Protein AF-A0A3P7G5P0-F1 (afdb_monomer_lite)

Sequence (129 aa):
MFVMRFWFIALMIIDNICVNCMEQKEKKKSDLEKLYDQWEENDDDELEEDELPPYKRKIQQPNLDKIMKQAETPEELMMLSKKGQSVMMFVGIGDVNGKRAEKFYTERWIGVWQNSLFNNHIDVQVISY

InterPro domains:
  IPR019330 LRP chaperone MESD [PF10185] (28-125)
  IPR019330 LRP chaperone MESD [PTHR17600] (28-126)

Secondary structure (DSSP, 8-state):
-HHHHHHHHHHHHHHHHHHHHHHHHHHHHHHHHHHHHHHHHHHTT---TTTS-TTTS------HHHHHHH-SSHHHHHHHSPTTPPPP---PPPPBTTBPPPHHHHHHHHHHHHHHHHHTT--------

Radius of gyration: 31.49 Å; chains: 1; bounding box: 98×37×47 Å

Foldseek 3Di:
DVVVVVVVVVVVVVVVVVVVVVVVVVVVVVVVVVVVVVVVVVVPDPDDLVPDDPVPNDPPDPPVVVLVVVDPDVVSSVVPDDVPDDDDDDDQDDDDPPDRDDPVNVVVVVVVVCVVCVVVVHHDDDDDD

pLDDT: mean 76.9, std 12.26, range [52.06, 95.5]

Structure (mmCIF, N/CA/C/O backbone):
data_AF-A0A3P7G5P0-F1
#
_entry.id   AF-A0A3P7G5P0-F1
#
loop_
_atom_site.group_PDB
_atom_site.id
_atom_site.type_symbol
_atom_site.label_atom_id
_atom_site.label_alt_id
_atom_site.label_comp_id
_atom_site.label_asym_id
_atom_site.label_entity_id
_atom_site.label_seq_id
_atom_site.pdbx_PDB_ins_code
_atom_site.Cartn_x
_atom_site.Cartn_y
_atom_site.Cartn_z
_atom_site.occupancy
_atom_site.B_iso_or_equiv
_atom_site.auth_seq_id
_atom_site.auth_comp_id
_atom_site.auth_asym_id
_atom_site.auth_atom_id
_atom_site.pdbx_PDB_model_num
ATOM 1 N N . MET A 1 1 ? -81.231 21.548 -6.869 1.00 62.44 1 MET A N 1
ATOM 2 C CA . MET A 1 1 ? -80.335 20.494 -7.408 1.00 62.44 1 MET A CA 1
ATOM 3 C C . MET A 1 1 ? -78.849 20.757 -7.128 1.00 62.44 1 MET A C 1
ATOM 5 O O . MET A 1 1 ? -78.158 19.814 -6.767 1.00 62.44 1 MET A O 1
ATOM 9 N N . PHE A 1 2 ? -78.350 21.999 -7.237 1.00 73.62 2 PHE A N 1
ATOM 10 C CA . PHE A 1 2 ? -76.926 22.323 -7.021 1.00 73.62 2 PHE A CA 1
ATOM 11 C C . PHE A 1 2 ? -76.378 21.982 -5.623 1.00 73.62 2 PHE A C 1
ATOM 13 O O . PHE A 1 2 ? -75.303 21.402 -5.541 1.00 73.62 2 PHE A O 1
ATOM 20 N N . VAL A 1 3 ? -77.120 22.257 -4.543 1.00 79.75 3 VAL A N 1
ATOM 21 C CA . VAL A 1 3 ? -76.647 22.004 -3.163 1.00 79.75 3 VAL A CA 1
ATOM 22 C C . VAL A 1 3 ? -76.394 20.515 -2.897 1.00 79.75 3 VAL A C 1
ATOM 24 O O . VAL A 1 3 ? -75.360 20.164 -2.341 1.00 79.75 3 VAL A O 1
ATOM 27 N N . MET A 1 4 ? -77.287 19.633 -3.365 1.00 79.50 4 MET A N 1
ATOM 28 C CA . MET A 1 4 ? -77.111 18.181 -3.215 1.00 79.50 4 MET A CA 1
ATOM 29 C C . MET A 1 4 ? -75.904 17.679 -4.013 1.00 79.50 4 MET A C 1
ATOM 31 O O . MET A 1 4 ? -75.112 16.906 -3.489 1.00 79.50 4 MET A O 1
ATOM 35 N N . ARG A 1 5 ? -75.708 18.156 -5.254 1.00 84.88 5 ARG A N 1
ATOM 36 C CA . ARG A 1 5 ? -74.517 17.799 -6.048 1.00 84.88 5 ARG A CA 1
ATOM 37 C C . ARG A 1 5 ? -73.231 18.293 -5.389 1.00 84.88 5 ARG A C 1
ATOM 39 O O . ARG A 1 5 ? -72.259 17.553 -5.374 1.00 84.88 5 ARG A O 1
ATOM 46 N N . PHE A 1 6 ? -73.233 19.498 -4.819 1.00 85.12 6 PHE A N 1
ATOM 47 C CA . PHE A 1 6 ? -72.078 20.035 -4.099 1.00 85.12 6 PHE A CA 1
ATOM 48 C C . PHE A 1 6 ? -71.739 19.196 -2.863 1.00 85.12 6 PHE A C 1
ATOM 50 O O . PHE A 1 6 ? -70.580 18.852 -2.672 1.00 85.12 6 PHE A O 1
ATOM 57 N N . TRP A 1 7 ? -72.743 18.795 -2.077 1.00 86.94 7 TRP A N 1
ATOM 58 C CA . TRP A 1 7 ? -72.547 17.903 -0.931 1.00 86.94 7 TRP A CA 1
ATOM 59 C C . TRP A 1 7 ? -72.033 16.520 -1.338 1.00 86.94 7 TRP A C 1
ATOM 61 O O . TRP A 1 7 ? -71.111 16.015 -0.711 1.00 86.94 7 TRP A O 1
ATOM 71 N N . PHE A 1 8 ? -72.560 15.933 -2.416 1.00 88.31 8 PHE A N 1
ATOM 72 C CA . PHE A 1 8 ? -72.050 14.663 -2.944 1.00 88.31 8 PHE A CA 1
ATOM 73 C C . PHE A 1 8 ? -70.596 14.766 -3.416 1.00 88.31 8 PHE A C 1
ATOM 75 O O . PHE A 1 8 ? -69.796 13.885 -3.120 1.00 88.31 8 PHE A O 1
ATOM 82 N N . ILE A 1 9 ? -70.240 15.845 -4.118 1.00 89.12 9 ILE A N 1
ATOM 83 C CA . ILE A 1 9 ? -68.859 16.081 -4.558 1.00 89.12 9 ILE A CA 1
ATOM 84 C C . ILE A 1 9 ? -67.949 16.309 -3.344 1.00 89.12 9 ILE A C 1
ATOM 86 O O . ILE A 1 9 ? -66.861 15.747 -3.293 1.00 89.12 9 ILE A O 1
ATOM 90 N N . ALA A 1 10 ? -68.395 17.075 -2.345 1.00 88.38 10 ALA A N 1
ATOM 91 C CA . ALA A 1 10 ? -67.638 17.306 -1.119 1.00 88.38 10 ALA A CA 1
ATOM 92 C C . ALA A 1 10 ? -67.398 16.005 -0.337 1.00 88.38 10 ALA A C 1
ATOM 94 O O . ALA A 1 10 ? -66.266 15.757 0.068 1.00 88.38 10 ALA A O 1
ATOM 95 N N . LEU A 1 11 ? -68.417 15.149 -0.189 1.00 87.50 11 LEU A N 1
ATOM 96 C CA . LEU A 1 11 ? -68.276 13.830 0.436 1.00 87.50 11 LEU A CA 1
ATOM 97 C C . LEU A 1 11 ? -67.284 12.952 -0.335 1.00 87.50 11 LEU A C 1
ATOM 99 O O . LEU A 1 11 ? -66.354 12.436 0.270 1.00 87.50 11 LEU A O 1
ATOM 103 N N . MET A 1 12 ? -67.388 12.881 -1.667 1.00 87.81 12 MET A N 1
ATOM 104 C CA . MET A 1 12 ? -66.439 12.100 -2.471 1.00 87.81 12 MET A CA 1
ATOM 105 C C . MET A 1 12 ? -64.998 12.615 -2.387 1.00 87.81 12 MET A C 1
ATOM 107 O O . MET A 1 12 ? -64.066 11.814 -2.411 1.00 87.81 12 MET A O 1
ATOM 111 N N . ILE A 1 13 ? -64.788 13.932 -2.280 1.00 89.00 13 ILE A N 1
ATOM 112 C CA . ILE A 1 13 ? -63.448 14.505 -2.087 1.00 89.00 13 ILE A CA 1
ATOM 113 C C . ILE A 1 13 ? -62.908 14.141 -0.700 1.00 89.00 13 ILE A C 1
ATOM 115 O O . ILE A 1 13 ? -61.751 13.740 -0.594 1.00 89.00 13 ILE A O 1
ATOM 119 N N . ILE A 1 14 ? -63.730 14.244 0.349 1.00 88.75 14 ILE A N 1
ATOM 120 C CA . ILE A 1 14 ? -63.344 13.867 1.716 1.00 88.75 14 ILE A CA 1
ATOM 121 C C . ILE A 1 14 ? -62.986 12.378 1.774 1.00 88.75 14 ILE A C 1
ATOM 123 O O . ILE A 1 14 ? -61.920 12.039 2.285 1.00 88.75 14 ILE A O 1
ATOM 127 N N . ASP A 1 15 ? -63.809 11.509 1.184 1.00 86.88 15 ASP A N 1
ATOM 128 C CA . ASP A 1 15 ? -63.560 10.066 1.133 1.00 86.88 15 ASP A CA 1
ATOM 129 C C . ASP A 1 15 ? -62.241 9.753 0.410 1.00 86.88 15 ASP A C 1
ATOM 131 O O . ASP A 1 15 ? -61.426 8.974 0.905 1.00 86.88 15 ASP A O 1
ATOM 135 N N . ASN A 1 16 ? -61.971 10.411 -0.724 1.00 87.56 16 ASN A N 1
ATOM 136 C CA . ASN A 1 16 ? -60.735 10.211 -1.484 1.00 87.56 16 ASN A CA 1
ATOM 137 C C . ASN A 1 16 ? -59.488 10.682 -0.704 1.00 87.56 16 ASN A C 1
ATOM 139 O O . ASN A 1 16 ? -58.472 9.985 -0.668 1.00 87.56 16 ASN A O 1
ATOM 143 N N . ILE A 1 17 ? -59.578 11.823 -0.008 1.00 88.06 17 ILE A N 1
ATOM 144 C CA . ILE A 1 17 ? -58.506 12.323 0.870 1.00 88.06 17 ILE A CA 1
ATOM 145 C C . ILE A 1 17 ? -58.262 11.356 2.038 1.00 88.06 17 ILE A C 1
ATOM 147 O O . ILE A 1 17 ? -57.106 11.082 2.370 1.00 88.06 17 ILE A O 1
ATOM 151 N N . CYS A 1 18 ? -59.321 10.811 2.645 1.00 82.12 18 CYS A N 1
ATOM 152 C CA . CYS A 1 18 ? -59.215 9.822 3.716 1.00 82.12 18 CYS A CA 1
ATOM 153 C C . CYS A 1 18 ? -58.517 8.539 3.245 1.00 82.12 18 CYS A C 1
ATOM 155 O O . CYS A 1 18 ? -57.604 8.077 3.928 1.00 82.12 18 CYS A O 1
ATOM 157 N N . VAL A 1 19 ? -58.877 8.003 2.073 1.00 83.75 19 VAL A N 1
ATOM 158 C CA . VAL A 1 19 ? -58.243 6.798 1.507 1.00 83.75 19 VAL A CA 1
ATOM 159 C C . VAL A 1 19 ? -56.759 7.032 1.220 1.00 83.75 19 VAL A C 1
ATOM 161 O O . VAL A 1 19 ? -55.923 6.251 1.668 1.00 83.75 19 VAL A O 1
ATOM 164 N N . ASN A 1 20 ? -56.402 8.140 0.562 1.00 83.06 20 ASN A N 1
ATOM 165 C CA . ASN A 1 20 ? -55.004 8.433 0.236 1.00 83.06 20 ASN A CA 1
ATOM 166 C C . ASN A 1 20 ? -54.155 8.654 1.506 1.00 83.06 20 ASN A C 1
ATOM 168 O O . ASN A 1 20 ? -53.036 8.158 1.613 1.00 83.06 20 ASN A O 1
ATOM 172 N N . CYS A 1 21 ? -54.697 9.329 2.528 1.00 79.06 21 CYS A N 1
ATOM 173 C CA . CYS A 1 21 ? -54.002 9.500 3.809 1.00 79.06 21 CYS A CA 1
ATOM 174 C C . CYS A 1 21 ? -53.753 8.161 4.530 1.00 79.06 21 CYS A C 1
ATOM 176 O O . CYS A 1 21 ? -52.700 7.989 5.149 1.00 79.06 21 CYS A O 1
ATOM 178 N N . MET A 1 22 ? -54.692 7.213 4.448 1.00 77.81 22 MET A N 1
ATOM 179 C CA . MET A 1 22 ? -54.528 5.871 5.016 1.00 77.81 22 MET A CA 1
ATOM 180 C C . MET A 1 22 ? -53.458 5.067 4.264 1.00 77.81 22 MET A C 1
ATOM 182 O O . MET A 1 22 ? -52.559 4.531 4.908 1.00 77.81 22 MET A O 1
ATOM 186 N N . GLU A 1 23 ? -53.462 5.087 2.928 1.00 77.81 23 GLU A N 1
ATOM 187 C CA . GLU A 1 23 ? -52.459 4.392 2.105 1.00 77.81 23 GLU A CA 1
ATOM 188 C C . GLU A 1 23 ? -51.033 4.926 2.351 1.00 77.81 23 GLU A C 1
ATOM 190 O O . GLU A 1 23 ? -50.076 4.160 2.464 1.00 77.81 23 GLU A O 1
ATOM 195 N N . GLN A 1 24 ? -50.875 6.246 2.515 1.00 74.62 24 GLN A N 1
ATOM 196 C CA . GLN A 1 24 ? -49.586 6.857 2.869 1.00 74.62 24 GLN A CA 1
ATOM 197 C C . GLN A 1 24 ? -49.093 6.426 4.261 1.00 74.62 24 GLN A C 1
ATOM 199 O O . GLN A 1 24 ? -47.893 6.231 4.461 1.00 74.62 24 GLN A O 1
ATOM 204 N N . LYS A 1 25 ? -49.999 6.253 5.236 1.00 79.38 25 LYS A N 1
ATOM 205 C CA . LYS A 1 25 ? -49.642 5.752 6.575 1.00 79.38 25 LYS A CA 1
ATOM 206 C C . LYS A 1 25 ? -49.222 4.286 6.540 1.00 79.38 25 LYS A C 1
ATOM 208 O O . LYS A 1 25 ? -48.289 3.931 7.253 1.00 79.38 25 LYS A O 1
ATOM 213 N N . GLU A 1 26 ? -49.886 3.457 5.740 1.00 78.62 26 GLU A N 1
ATOM 214 C CA . GLU A 1 26 ? -49.529 2.044 5.567 1.00 78.62 26 GLU A CA 1
ATOM 215 C C . GLU A 1 26 ? -48.172 1.887 4.877 1.00 78.62 26 GLU A C 1
ATOM 217 O O . GLU A 1 26 ? -47.329 1.158 5.392 1.00 78.62 26 GLU A O 1
ATOM 222 N N . LYS A 1 27 ? -47.892 2.653 3.811 1.00 79.44 27 LYS A N 1
ATOM 223 C CA . LYS A 1 27 ? -46.563 2.681 3.166 1.00 79.44 27 LYS A CA 1
ATOM 224 C C . LYS A 1 27 ? -45.463 3.093 4.138 1.00 79.44 27 LYS A C 1
ATOM 226 O O . LYS A 1 27 ? -44.470 2.393 4.263 1.00 79.44 27 LYS A O 1
ATOM 231 N N . LYS A 1 28 ? -45.678 4.167 4.909 1.00 81.62 28 LYS A N 1
ATOM 232 C CA . LYS A 1 28 ? -44.702 4.612 5.914 1.00 81.62 28 LYS A CA 1
ATOM 233 C C . LYS A 1 28 ? -44.463 3.566 7.009 1.00 81.62 28 LYS A C 1
ATOM 235 O O . LYS A 1 28 ? -43.341 3.445 7.483 1.00 81.62 28 LYS A O 1
ATOM 240 N N . LYS A 1 29 ? -45.501 2.835 7.430 1.00 84.81 29 LYS A N 1
ATOM 241 C CA . LYS A 1 29 ? -45.363 1.729 8.390 1.00 84.81 29 LYS A CA 1
ATOM 242 C C . LYS A 1 29 ? -44.603 0.547 7.790 1.00 84.81 29 LYS A C 1
ATOM 244 O O . LYS A 1 29 ? -43.721 0.038 8.459 1.00 84.81 29 LYS A O 1
ATOM 249 N N . SER A 1 30 ? -44.898 0.177 6.545 1.00 84.00 30 SER A N 1
ATOM 250 C CA . SER A 1 30 ? -44.215 -0.910 5.835 1.00 84.00 30 SER A CA 1
ATOM 251 C C . SER A 1 30 ? -42.739 -0.598 5.568 1.00 84.00 30 SER A C 1
ATOM 253 O O . SER A 1 30 ? -41.891 -1.463 5.760 1.00 84.00 30 SER A O 1
ATOM 255 N N . ASP A 1 31 ? -42.407 0.643 5.200 1.00 86.31 31 ASP A N 1
ATOM 256 C CA . ASP A 1 31 ? -41.014 1.073 5.041 1.00 86.31 31 ASP A CA 1
ATOM 257 C C . ASP A 1 31 ? -40.266 1.076 6.381 1.00 86.31 31 ASP A C 1
ATOM 259 O O . ASP A 1 31 ? -39.095 0.707 6.430 1.00 86.31 31 ASP A O 1
ATOM 263 N N . LEU A 1 32 ? -40.932 1.473 7.475 1.00 86.19 32 LEU A N 1
ATOM 264 C CA . LEU A 1 32 ? -40.355 1.399 8.818 1.00 86.19 32 LEU A CA 1
ATOM 265 C C . LEU A 1 32 ? -40.136 -0.047 9.256 1.00 86.19 32 LEU A C 1
ATOM 267 O O . LEU A 1 32 ? -39.069 -0.334 9.769 1.00 86.19 32 LEU A O 1
ATOM 271 N N . GLU A 1 33 ? -41.098 -0.941 9.039 1.00 83.75 33 GLU A N 1
ATOM 272 C CA . GLU A 1 33 ? -40.983 -2.372 9.351 1.00 83.75 33 GLU A CA 1
ATOM 273 C C . GLU A 1 33 ? -39.820 -3.009 8.586 1.00 83.75 33 GLU A C 1
ATOM 275 O O . GLU A 1 33 ? -38.947 -3.601 9.200 1.00 83.75 33 GLU A O 1
ATOM 280 N N . LYS A 1 34 ? -39.694 -2.736 7.283 1.00 84.25 34 LYS A N 1
ATOM 281 C CA . LYS A 1 34 ? -38.554 -3.202 6.485 1.00 84.25 34 LYS A CA 1
ATOM 282 C C . LYS A 1 34 ? -37.212 -2.636 6.955 1.00 84.25 34 LYS A C 1
ATOM 284 O O . LYS A 1 34 ? -36.194 -3.313 6.853 1.00 84.25 34 LYS A O 1
ATOM 289 N N . LEU A 1 35 ? -37.188 -1.384 7.419 1.00 82.81 35 LEU A N 1
ATOM 290 C CA . LEU A 1 35 ? -35.999 -0.824 8.057 1.00 82.81 35 LEU A CA 1
ATOM 291 C C . LEU A 1 35 ? -35.727 -1.529 9.389 1.00 82.81 35 LEU A C 1
ATOM 293 O O . LEU A 1 35 ? -34.587 -1.887 9.624 1.00 82.81 35 LEU A O 1
ATOM 297 N N . TYR A 1 36 ? -36.730 -1.769 10.232 1.00 81.44 36 TYR A N 1
ATOM 298 C CA . TYR A 1 36 ? -36.549 -2.504 11.485 1.00 81.44 36 TYR A CA 1
ATOM 299 C C . TYR A 1 36 ? -36.036 -3.923 11.243 1.00 81.44 36 TYR A C 1
ATOM 301 O O . TYR A 1 36 ? -35.063 -4.282 11.886 1.00 81.44 36 TYR A O 1
ATOM 309 N N . ASP A 1 37 ? -36.562 -4.653 10.257 1.00 80.50 37 ASP A N 1
ATOM 310 C CA . ASP A 1 37 ? -36.054 -5.973 9.863 1.00 80.50 37 ASP A CA 1
ATOM 311 C C . ASP A 1 37 ? -34.587 -5.896 9.412 1.00 80.50 37 ASP A C 1
ATOM 313 O O . ASP A 1 37 ? -33.772 -6.718 9.805 1.00 80.50 37 ASP A O 1
ATOM 317 N N . GLN A 1 38 ? -34.208 -4.876 8.628 1.00 78.50 38 GLN A N 1
ATOM 318 C CA . GLN A 1 38 ? -32.807 -4.661 8.239 1.00 78.50 38 GLN A CA 1
ATOM 319 C C . GLN A 1 38 ? -31.903 -4.332 9.426 1.00 78.50 38 GLN A C 1
ATOM 321 O O . GLN A 1 38 ? -30.717 -4.650 9.390 1.00 78.50 38 GLN A O 1
ATOM 326 N N . TRP A 1 39 ? -32.415 -3.621 10.428 1.00 75.81 39 TRP A N 1
AT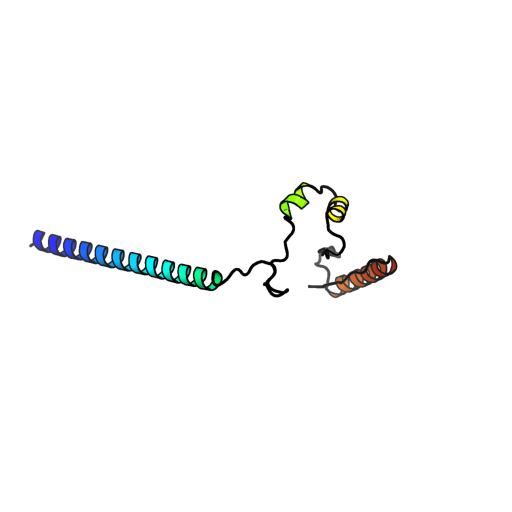OM 327 C CA . TRP A 1 39 ? -31.663 -3.336 11.643 1.00 75.81 39 TRP A CA 1
ATOM 328 C C . TRP A 1 39 ? -31.562 -4.590 12.512 1.00 75.81 39 TRP A C 1
ATOM 330 O O . TRP A 1 39 ? -30.462 -4.902 12.933 1.00 75.81 39 TRP A O 1
ATOM 340 N N . GLU A 1 40 ? -32.638 -5.361 12.675 1.00 71.38 40 GLU A N 1
ATOM 341 C CA . GLU A 1 40 ? -32.672 -6.612 13.446 1.00 71.38 40 GLU A CA 1
ATOM 342 C C . GLU A 1 40 ? -31.787 -7.697 12.803 1.00 71.38 40 GLU A C 1
ATOM 344 O O . GLU A 1 40 ? -30.945 -8.273 13.482 1.00 71.38 40 GLU A O 1
ATOM 349 N N . GLU A 1 41 ? -31.826 -7.864 11.472 1.00 65.75 41 GLU A N 1
ATOM 350 C CA . GLU A 1 41 ? -30.905 -8.741 10.722 1.00 65.75 41 GLU A CA 1
ATOM 351 C C . GLU A 1 41 ? -29.421 -8.361 10.902 1.00 65.75 41 GLU A C 1
ATOM 353 O O . GLU A 1 41 ? -28.543 -9.211 10.732 1.00 65.75 41 GLU A O 1
ATOM 358 N N . ASN A 1 42 ? -29.120 -7.091 11.199 1.00 61.31 42 ASN A N 1
ATOM 359 C CA . ASN A 1 42 ? -27.758 -6.613 11.458 1.00 61.31 42 ASN A CA 1
ATOM 360 C C . ASN A 1 42 ? -27.411 -6.514 12.960 1.00 61.31 42 ASN A C 1
ATOM 362 O O . ASN A 1 42 ? -26.224 -6.387 13.265 1.00 61.31 42 ASN A O 1
ATOM 366 N N . ASP A 1 43 ? -28.401 -6.574 13.860 1.00 59.59 43 ASP A N 1
ATOM 367 C CA . ASP A 1 43 ? -28.265 -6.476 15.324 1.00 59.59 43 ASP A CA 1
ATOM 368 C C . ASP A 1 43 ? -28.256 -7.851 16.021 1.00 59.59 43 ASP A C 1
ATOM 370 O O . ASP A 1 43 ? -27.955 -7.909 17.216 1.00 59.59 43 ASP A O 1
ATOM 374 N N . ASP A 1 44 ? -28.528 -8.951 15.303 1.00 56.50 44 ASP A N 1
ATOM 375 C CA . ASP A 1 44 ? -28.334 -10.324 15.791 1.00 56.50 44 ASP A CA 1
ATOM 376 C C . ASP A 1 44 ? -26.832 -10.599 16.024 1.00 56.50 44 ASP A C 1
ATOM 378 O O . ASP A 1 44 ? -26.096 -11.130 15.186 1.00 56.50 44 ASP A O 1
ATOM 382 N N . ASP A 1 45 ? -26.411 -10.183 17.217 1.00 53.00 45 ASP A N 1
ATOM 383 C CA . ASP A 1 45 ? -25.132 -10.356 17.886 1.00 53.00 45 ASP A CA 1
ATOM 384 C C . ASP A 1 45 ? -23.952 -9.612 17.234 1.00 53.00 45 ASP A C 1
ATOM 386 O O . ASP A 1 45 ? -23.101 -10.192 16.547 1.00 53.00 45 ASP A O 1
ATOM 390 N N . GLU A 1 46 ? -23.796 -8.320 17.568 1.00 54.38 46 GLU A N 1
ATOM 391 C CA . GLU A 1 46 ? -22.457 -7.716 17.638 1.00 54.38 46 GLU A CA 1
ATOM 392 C C . GLU A 1 46 ? -21.691 -8.435 18.768 1.00 54.38 46 GLU A C 1
ATOM 394 O O . GLU A 1 46 ? -21.609 -7.972 19.903 1.00 54.38 46 GLU A O 1
ATOM 399 N N . LEU A 1 47 ? -21.202 -9.641 18.451 1.00 53.47 47 LEU A N 1
ATOM 400 C CA . LEU A 1 47 ? -20.262 -10.427 19.244 1.00 53.47 47 LEU A CA 1
ATOM 401 C C . LEU A 1 47 ? -19.128 -9.501 19.708 1.00 53.47 47 LEU A C 1
ATOM 403 O O . LEU A 1 47 ? -18.696 -8.616 18.960 1.00 53.47 47 LEU A O 1
ATOM 407 N N . GLU A 1 48 ? -18.635 -9.692 20.931 1.00 53.91 48 GLU A N 1
ATOM 408 C CA . GLU A 1 48 ? -17.485 -8.929 21.421 1.00 53.91 48 GLU A CA 1
ATOM 409 C C . GLU A 1 48 ? -16.304 -9.068 20.426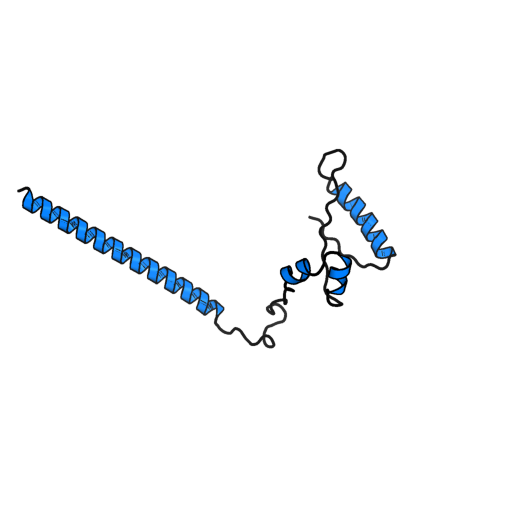 1.00 53.91 48 GLU A C 1
ATOM 411 O O . GLU A 1 48 ? -16.165 -10.075 19.723 1.00 53.91 48 GLU A O 1
ATOM 416 N N . GLU A 1 49 ? -15.485 -8.014 20.271 1.00 52.06 49 GLU A N 1
ATOM 417 C CA . GLU A 1 49 ? -14.460 -7.899 19.207 1.00 52.06 49 GLU A CA 1
ATOM 418 C C . GLU A 1 49 ? -13.470 -9.088 19.141 1.00 52.06 49 GLU A C 1
ATOM 420 O O . GLU A 1 49 ? -12.781 -9.289 18.132 1.00 52.06 49 GLU A O 1
ATOM 425 N N . ASP A 1 50 ? -13.387 -9.859 20.220 1.00 57.66 50 ASP A N 1
ATOM 426 C CA . ASP A 1 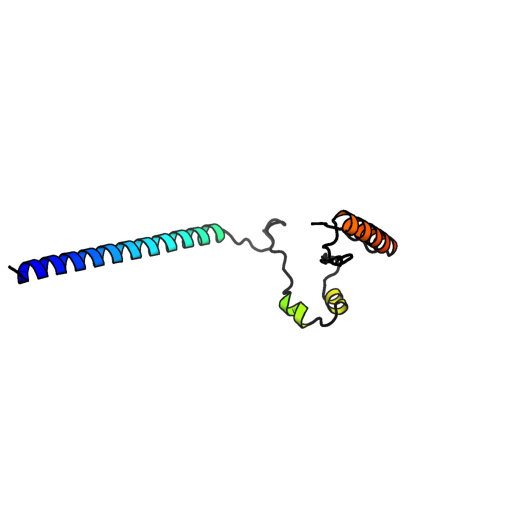50 ? -12.577 -11.051 20.427 1.00 57.66 50 ASP A CA 1
ATOM 427 C C . ASP A 1 50 ? -13.218 -12.359 19.923 1.00 57.66 50 ASP A C 1
ATOM 429 O O . ASP A 1 50 ? -12.477 -13.279 19.564 1.00 57.66 50 ASP A O 1
ATOM 433 N N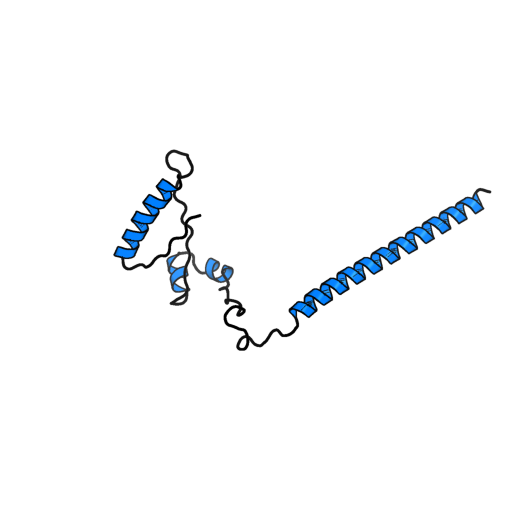 . GLU A 1 51 ? -14.543 -12.433 19.789 1.00 59.62 51 GLU A N 1
ATOM 434 C CA . GLU A 1 51 ? -15.260 -13.593 19.239 1.00 59.62 51 GLU A CA 1
ATOM 435 C C . GLU A 1 51 ? -15.482 -13.508 17.717 1.00 59.62 51 GLU A C 1
ATOM 437 O O . GLU A 1 51 ? -15.779 -14.515 17.062 1.00 59.62 51 GLU A O 1
ATOM 442 N N . LEU A 1 52 ? -15.262 -12.339 17.099 1.00 58.53 52 LEU A N 1
ATOM 443 C CA . LEU A 1 52 ? -15.374 -12.208 15.646 1.00 58.53 52 LEU A CA 1
ATOM 444 C C . LEU A 1 52 ? -14.243 -12.962 14.914 1.00 58.53 52 LEU A C 1
ATOM 446 O O . LEU A 1 52 ? -13.045 -12.729 15.157 1.00 58.53 52 LEU A O 1
ATOM 450 N N . PRO A 1 53 ? -14.590 -13.791 13.907 1.00 57.88 53 PRO A N 1
ATOM 451 C CA . PRO A 1 53 ? -13.617 -14.386 13.007 1.00 57.88 53 PRO A CA 1
ATOM 452 C C . PRO A 1 53 ? -12.696 -13.316 12.396 1.00 57.88 53 PRO A C 1
ATOM 454 O O . PRO A 1 53 ? -13.164 -12.213 12.092 1.00 57.88 53 PRO A O 1
ATOM 457 N N . PRO A 1 54 ? -11.410 -13.624 12.130 1.00 56.75 54 PRO A N 1
ATOM 458 C CA . PRO A 1 54 ? -10.413 -12.637 11.702 1.00 56.75 54 PRO A CA 1
ATOM 459 C C . PRO A 1 54 ? -10.820 -11.750 10.513 1.00 56.75 54 PRO A C 1
ATOM 461 O O . PRO A 1 54 ? -10.308 -10.644 10.389 1.00 56.75 54 PRO A O 1
ATOM 464 N N . TYR A 1 55 ? -11.729 -12.219 9.650 1.00 58.31 55 TYR A N 1
ATOM 465 C CA . TYR A 1 55 ? -12.199 -11.511 8.456 1.00 58.31 55 TYR A CA 1
ATOM 466 C C . TYR A 1 55 ? -13.341 -10.506 8.703 1.00 58.31 55 TYR A C 1
ATOM 468 O O . TYR A 1 55 ? -13.589 -9.673 7.835 1.00 58.31 55 TYR A O 1
ATOM 476 N N . LYS A 1 56 ? -14.043 -10.574 9.847 1.00 55.31 56 LYS A N 1
ATOM 477 C CA . LYS A 1 56 ? -15.111 -9.623 10.218 1.00 55.31 56 LYS A CA 1
ATOM 478 C C . LYS A 1 56 ? -14.664 -8.568 11.226 1.00 55.31 56 LYS A C 1
ATOM 480 O O . LYS A 1 56 ? -15.382 -7.593 11.430 1.00 55.31 56 LYS A O 1
ATOM 485 N N . ARG A 1 57 ? -13.490 -8.729 11.848 1.00 55.28 57 ARG A N 1
ATOM 486 C CA . ARG A 1 57 ? -12.940 -7.680 12.711 1.00 55.28 57 ARG A CA 1
ATOM 487 C C . ARG A 1 57 ? -12.766 -6.421 11.874 1.00 55.28 57 ARG A C 1
ATOM 489 O O . ARG A 1 57 ? -12.025 -6.438 10.888 1.00 55.28 57 ARG A O 1
ATOM 496 N N . LYS A 1 58 ? -13.463 -5.344 12.253 1.00 53.91 58 LYS A N 1
ATOM 497 C CA . LYS A 1 58 ? -13.293 -4.020 11.650 1.00 53.91 58 LYS A CA 1
ATOM 498 C C . LYS A 1 58 ? -11.798 -3.721 11.726 1.00 53.91 58 LYS A C 1
ATOM 500 O O . LYS A 1 58 ? -11.252 -3.559 12.816 1.00 53.91 58 LYS A O 1
ATOM 505 N N . ILE A 1 59 ? -11.111 -3.719 10.581 1.00 56.81 59 ILE A N 1
ATOM 506 C CA . ILE A 1 59 ? -9.740 -3.214 10.515 1.00 56.81 59 ILE A CA 1
ATOM 507 C C . ILE A 1 59 ? -9.860 -1.811 11.087 1.00 56.81 59 ILE A C 1
ATOM 509 O O . ILE A 1 59 ? -10.595 -1.007 10.515 1.00 56.81 59 ILE A O 1
ATOM 513 N N . GLN A 1 60 ? -9.249 -1.558 12.247 1.00 57.03 60 GLN A N 1
ATOM 514 C CA . GLN A 1 60 ? -9.272 -0.241 12.869 1.00 57.03 60 GLN A CA 1
ATOM 515 C C . GLN A 1 60 ? -8.642 0.710 11.861 1.00 57.03 60 GLN A C 1
ATOM 517 O O . GLN A 1 60 ? -7.418 0.790 11.759 1.00 57.03 60 GLN A O 1
ATOM 522 N N . GLN A 1 61 ? -9.472 1.357 11.043 1.00 59.09 61 GLN A N 1
ATOM 523 C CA . GLN A 1 61 ? -8.989 2.330 10.093 1.00 59.09 61 GLN A CA 1
ATOM 524 C C . GLN A 1 61 ? -8.431 3.453 10.960 1.00 59.09 61 GLN A C 1
ATOM 526 O O . GLN A 1 61 ? -9.169 4.016 11.778 1.00 59.09 61 GLN A O 1
ATOM 531 N N . PRO A 1 62 ? -7.123 3.742 10.872 1.00 57.66 62 PRO A N 1
ATOM 532 C CA . PRO A 1 62 ? -6.591 4.886 11.575 1.00 57.66 62 PRO A CA 1
ATOM 533 C C . PRO A 1 62 ? -7.408 6.098 11.129 1.00 57.66 62 PRO A C 1
ATOM 535 O O . PRO A 1 62 ? -7.708 6.221 9.944 1.00 57.66 62 PRO A O 1
ATOM 538 N N . ASN A 1 63 ? -7.805 6.962 12.066 1.00 61.78 63 ASN A N 1
ATOM 539 C CA . ASN A 1 63 ? -8.531 8.191 11.748 1.00 61.78 63 ASN A CA 1
ATOM 540 C C . ASN A 1 63 ? -7.656 9.065 10.834 1.00 61.78 63 ASN A C 1
ATOM 542 O O . ASN A 1 63 ? -6.869 9.880 11.324 1.00 61.78 63 ASN A O 1
ATOM 546 N N . LEU A 1 64 ? -7.780 8.868 9.519 1.00 62.25 64 LEU A N 1
ATOM 547 C CA . LEU A 1 64 ? -6.959 9.499 8.488 1.00 62.25 64 LEU A CA 1
ATOM 548 C C . LEU A 1 64 ? -7.023 11.019 8.627 1.00 62.25 64 LEU A C 1
ATOM 550 O O . LEU A 1 64 ? -5.992 11.670 8.567 1.00 62.25 64 LEU A O 1
ATOM 554 N N . ASP A 1 65 ? -8.183 11.569 8.988 1.00 62.34 65 ASP A N 1
ATOM 555 C CA . ASP A 1 65 ? -8.367 13.007 9.202 1.00 62.34 65 ASP A CA 1
ATOM 556 C C . ASP A 1 65 ? -7.534 13.588 10.350 1.00 62.34 65 ASP A C 1
ATOM 558 O O . ASP A 1 65 ? -7.178 14.765 10.320 1.00 62.34 65 ASP A O 1
ATOM 562 N N . LYS A 1 66 ? -7.232 12.802 11.389 1.00 64.12 66 LYS A N 1
ATOM 563 C CA . LYS A 1 66 ? -6.359 13.254 12.486 1.00 64.12 66 LYS A CA 1
ATOM 564 C C . LYS A 1 66 ? -4.896 13.182 12.072 1.00 64.12 66 LYS A C 1
ATOM 566 O O . LYS A 1 66 ? -4.128 14.076 12.405 1.00 64.12 66 LYS A O 1
ATOM 571 N N . ILE A 1 67 ? -4.541 12.149 11.315 1.00 62.44 67 ILE A N 1
ATOM 572 C CA . ILE A 1 67 ? -3.176 11.900 10.855 1.00 62.44 67 ILE A CA 1
ATOM 573 C C . ILE A 1 67 ? -2.785 12.893 9.749 1.00 62.44 67 ILE A C 1
ATOM 575 O O . ILE A 1 67 ? -1.719 13.493 9.816 1.00 62.44 67 ILE A O 1
ATOM 579 N N . MET A 1 68 ? -3.677 13.159 8.793 1.00 63.34 68 MET A N 1
ATOM 580 C CA . MET A 1 68 ? -3.485 14.146 7.724 1.00 63.34 68 MET A CA 1
ATOM 581 C C . MET A 1 68 ? -3.379 15.583 8.244 1.00 63.34 68 MET A C 1
ATOM 583 O O . MET A 1 68 ? -2.796 16.426 7.577 1.00 63.34 68 MET A O 1
ATOM 587 N N . LYS A 1 69 ? -3.942 15.880 9.423 1.00 65.94 69 LYS A N 1
ATOM 588 C CA . LYS A 1 69 ? -3.815 17.199 10.068 1.00 65.94 69 LYS A CA 1
ATOM 589 C C . LYS A 1 69 ? -2.539 17.355 10.891 1.00 65.94 69 LYS A C 1
ATOM 591 O O . LYS A 1 69 ? -2.193 18.481 11.224 1.00 65.94 69 LYS A O 1
ATOM 596 N N . GLN A 1 70 ? -1.902 16.251 11.277 1.00 61.28 70 GLN A N 1
ATOM 597 C CA . GLN A 1 70 ? -0.692 16.259 12.104 1.00 61.28 70 GLN A CA 1
ATOM 598 C C . GLN A 1 70 ? 0.590 16.125 11.287 1.00 61.28 70 GLN A C 1
ATOM 600 O O . GLN A 1 70 ? 1.628 16.553 11.770 1.00 61.28 70 GLN A O 1
ATOM 605 N N . ALA A 1 71 ? 0.520 15.544 10.090 1.00 61.97 71 ALA A N 1
ATOM 606 C CA . ALA A 1 71 ? 1.674 15.368 9.222 1.00 61.97 71 ALA A CA 1
ATOM 607 C C . ALA A 1 71 ? 1.659 16.413 8.098 1.00 61.97 71 ALA A C 1
ATOM 609 O O . ALA A 1 71 ? 0.873 16.303 7.156 1.00 61.97 71 ALA A O 1
ATOM 610 N N . GLU A 1 72 ? 2.536 17.413 8.187 1.00 69.62 72 GLU A N 1
ATOM 611 C CA . GLU A 1 72 ? 2.793 18.348 7.077 1.00 69.62 72 GLU A CA 1
ATOM 612 C C . GLU A 1 72 ? 3.743 17.720 6.046 1.00 69.62 72 GLU A C 1
ATOM 614 O O . GLU A 1 72 ? 3.673 18.009 4.849 1.00 69.62 72 GLU A O 1
ATOM 619 N N . THR A 1 73 ? 4.600 16.807 6.506 1.00 73.50 73 THR A N 1
ATOM 620 C CA . THR A 1 73 ? 5.615 16.114 5.710 1.00 73.50 73 THR A CA 1
ATOM 621 C C . THR A 1 73 ? 5.327 14.608 5.622 1.00 73.50 73 THR A C 1
ATOM 623 O O . THR A 1 73 ? 4.903 13.981 6.596 1.00 73.50 73 THR A O 1
ATOM 626 N N . PRO A 1 74 ? 5.601 13.967 4.469 1.00 75.50 74 PRO A N 1
ATOM 627 C CA . PRO A 1 74 ? 5.362 12.533 4.283 1.00 75.50 74 PRO A CA 1
ATOM 628 C C . PRO A 1 74 ? 6.209 11.658 5.218 1.00 75.50 74 PRO A C 1
ATOM 630 O O . PRO A 1 74 ? 5.831 10.529 5.509 1.00 75.50 74 PRO A O 1
ATOM 633 N N . GLU A 1 75 ? 7.335 12.168 5.718 1.00 77.75 75 GLU A N 1
ATOM 634 C CA . GLU A 1 75 ? 8.167 11.470 6.702 1.00 77.75 75 GLU A CA 1
ATOM 635 C C . GLU A 1 75 ? 7.479 11.367 8.073 1.00 77.75 75 GLU A C 1
ATOM 637 O O . GLU A 1 75 ? 7.467 10.294 8.674 1.00 77.75 75 GLU A O 1
ATOM 642 N N . GLU A 1 76 ? 6.814 12.432 8.528 1.00 77.38 76 GLU A N 1
ATOM 643 C CA . GLU A 1 76 ? 6.052 12.429 9.784 1.00 77.38 76 GLU A CA 1
ATOM 644 C C . GLU A 1 76 ? 4.878 11.449 9.713 1.00 77.38 76 GLU A C 1
ATOM 646 O O . GLU A 1 76 ? 4.623 10.700 10.658 1.00 77.38 76 GLU A O 1
ATOM 651 N N . LEU A 1 77 ? 4.220 11.373 8.551 1.00 76.38 77 LEU A N 1
ATOM 652 C CA . LEU A 1 77 ? 3.176 10.385 8.286 1.00 76.38 77 LEU A CA 1
ATOM 653 C C . LEU A 1 77 ? 3.704 8.948 8.432 1.00 76.38 77 LEU A C 1
ATOM 655 O O . LEU A 1 77 ? 3.039 8.094 9.021 1.00 76.38 77 LEU A O 1
ATOM 659 N N . MET A 1 78 ? 4.913 8.686 7.929 1.00 76.88 78 MET A N 1
ATOM 660 C CA . MET A 1 78 ? 5.557 7.375 8.034 1.00 76.88 78 MET A CA 1
ATOM 661 C C . MET A 1 78 ? 5.984 7.047 9.469 1.00 76.88 78 MET A C 1
ATOM 663 O O . MET A 1 78 ? 5.892 5.888 9.869 1.00 76.88 78 MET A O 1
ATOM 667 N N . MET A 1 79 ? 6.398 8.041 10.260 1.00 77.50 79 MET A N 1
ATOM 668 C CA . MET A 1 79 ? 6.743 7.858 11.675 1.00 77.50 79 MET A CA 1
ATOM 669 C C . MET A 1 79 ? 5.521 7.577 12.561 1.00 77.50 79 MET A C 1
ATOM 671 O O . MET A 1 79 ? 5.637 6.841 13.540 1.00 77.50 79 MET A O 1
ATOM 675 N N . LEU A 1 80 ? 4.354 8.140 12.228 1.00 74.31 80 LEU A N 1
ATOM 676 C CA . LEU A 1 80 ? 3.092 7.885 12.937 1.00 74.31 80 LEU A CA 1
ATOM 677 C C . LEU A 1 80 ? 2.502 6.499 12.626 1.00 74.31 80 LEU A C 1
ATOM 679 O O . LEU A 1 80 ? 1.715 5.966 13.413 1.00 74.31 80 LEU A O 1
ATOM 683 N N . SER A 1 81 ? 2.870 5.909 11.488 1.00 74.12 81 SER A N 1
ATOM 684 C CA . SER A 1 81 ? 2.426 4.577 11.081 1.00 74.12 81 SER A CA 1
ATOM 685 C C . SER A 1 81 ? 3.077 3.479 11.933 1.00 74.12 81 SER A C 1
ATOM 687 O O . SER A 1 81 ? 4.265 3.523 12.255 1.00 74.12 81 SER A O 1
ATOM 689 N N . LYS A 1 82 ? 2.313 2.441 12.299 1.00 71.50 82 LYS A N 1
ATOM 690 C CA . LYS A 1 82 ? 2.843 1.323 13.098 1.00 71.50 82 LYS A CA 1
ATOM 691 C C . LYS A 1 82 ? 3.767 0.438 12.252 1.00 71.50 82 LYS A C 1
ATOM 693 O O . LYS A 1 82 ? 3.495 0.169 11.081 1.00 71.50 82 LYS A O 1
ATOM 698 N N . LYS A 1 83 ? 4.828 -0.106 12.865 1.00 75.62 83 LYS A N 1
ATOM 699 C CA . LYS A 1 83 ? 5.693 -1.117 12.229 1.00 75.62 83 LYS A CA 1
ATOM 700 C C . LYS A 1 83 ? 4.849 -2.326 11.797 1.00 75.62 83 LYS A C 1
ATOM 702 O O . LYS A 1 83 ? 4.212 -2.955 12.637 1.00 75.62 83 LYS A O 1
ATOM 707 N N . GLY A 1 84 ? 4.867 -2.643 10.502 1.00 73.12 84 GLY A N 1
ATOM 708 C CA . GLY A 1 84 ? 4.089 -3.739 9.906 1.00 73.12 84 GLY A CA 1
ATOM 709 C C . GLY A 1 84 ? 2.770 -3.315 9.251 1.00 73.12 84 GLY A C 1
ATOM 710 O O . GLY A 1 84 ? 2.119 -4.149 8.630 1.00 73.12 84 GLY A O 1
ATOM 711 N N . GLN A 1 85 ? 2.382 -2.040 9.335 1.00 74.31 85 GLN A N 1
ATOM 712 C CA . GLN A 1 85 ? 1.269 -1.515 8.548 1.00 74.31 85 GLN A CA 1
ATOM 713 C C . GLN A 1 85 ? 1.706 -1.343 7.086 1.00 74.31 85 GLN A C 1
ATOM 715 O O . GLN A 1 85 ? 2.672 -0.636 6.800 1.00 74.31 85 GLN A O 1
ATOM 720 N N . SER A 1 86 ? 1.001 -1.991 6.155 1.00 78.75 86 SER A N 1
ATOM 721 C CA . SER A 1 86 ? 1.248 -1.832 4.720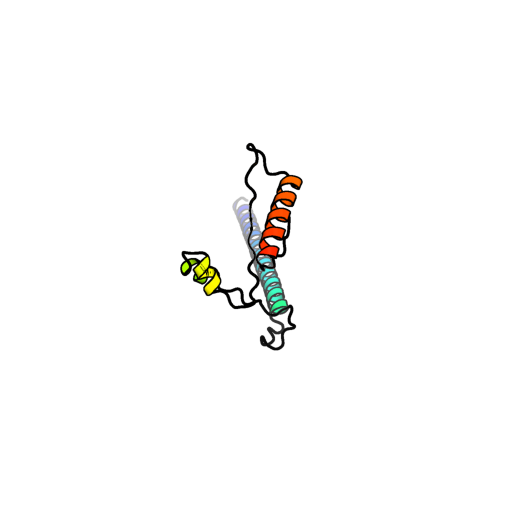 1.00 78.75 86 SER A CA 1
ATOM 722 C C . SER A 1 86 ? 0.815 -0.439 4.259 1.00 78.75 86 SER A C 1
ATOM 724 O O . SER A 1 86 ? -0.351 -0.074 4.422 1.00 78.75 86 SER A O 1
ATOM 726 N N . VAL A 1 87 ? 1.732 0.318 3.658 1.00 80.62 87 VAL A N 1
ATOM 727 C CA . VAL A 1 87 ? 1.444 1.627 3.054 1.00 80.62 87 VAL A CA 1
ATOM 728 C C . VAL A 1 87 ? 1.332 1.452 1.544 1.00 80.62 87 VAL A C 1
ATOM 730 O O . VAL A 1 87 ? 2.262 0.970 0.903 1.00 80.62 87 VAL A O 1
ATOM 733 N N . MET A 1 88 ? 0.190 1.841 0.977 1.00 86.38 88 MET A N 1
ATOM 734 C CA . MET A 1 88 ? -0.039 1.840 -0.467 1.00 86.38 88 MET A CA 1
ATOM 735 C C . MET A 1 88 ? 0.073 3.265 -1.008 1.00 86.38 88 MET A C 1
ATOM 737 O O . MET A 1 88 ? -0.483 4.196 -0.428 1.00 86.38 88 MET A O 1
ATOM 741 N N . MET A 1 89 ? 0.770 3.425 -2.132 1.00 86.00 89 MET A N 1
ATOM 742 C CA . MET A 1 89 ? 0.896 4.697 -2.842 1.00 86.00 89 MET A CA 1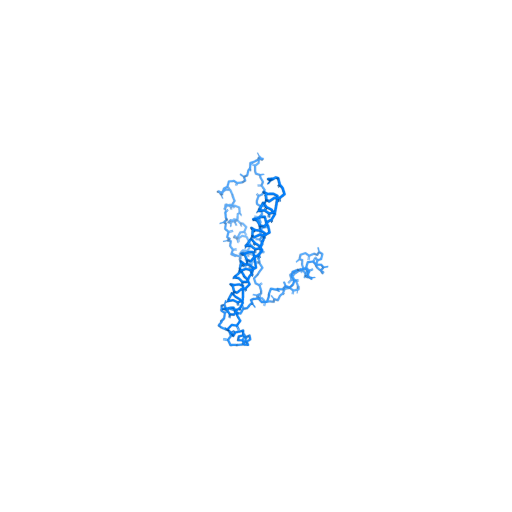
ATOM 743 C C . MET A 1 89 ? 0.355 4.572 -4.263 1.00 86.00 89 MET A C 1
ATOM 745 O O . MET A 1 89 ? 0.574 3.566 -4.936 1.00 86.00 89 MET A O 1
ATOM 749 N N . PHE A 1 90 ? -0.326 5.617 -4.728 1.00 88.75 90 PHE A N 1
ATOM 750 C CA . PHE A 1 90 ? -0.758 5.731 -6.116 1.00 88.75 90 PHE A CA 1
ATOM 751 C C . PHE A 1 90 ? 0.227 6.621 -6.866 1.00 88.75 90 PHE A C 1
ATOM 753 O O . PHE A 1 90 ? 0.393 7.792 -6.529 1.00 88.75 90 PHE A O 1
ATOM 760 N N . VAL A 1 91 ? 0.884 6.064 -7.882 1.00 86.12 91 VAL A N 1
ATOM 761 C CA . VAL A 1 91 ? 1.864 6.784 -8.700 1.00 86.12 91 VAL A CA 1
ATOM 762 C C . VAL A 1 91 ? 1.290 6.983 -10.097 1.00 86.12 91 VAL A C 1
ATOM 764 O O . VAL A 1 91 ? 1.024 6.019 -10.813 1.00 86.12 91 VAL A O 1
ATOM 767 N N . GLY A 1 92 ? 1.100 8.242 -10.487 1.00 85.44 92 GLY A N 1
ATOM 768 C CA . GLY A 1 92 ? 0.751 8.614 -11.855 1.00 85.44 92 GLY A CA 1
ATOM 769 C C . GLY A 1 92 ? 2.013 8.832 -12.683 1.00 85.44 92 GLY A C 1
ATOM 770 O O . GLY A 1 92 ? 2.853 9.654 -12.324 1.00 85.44 92 GLY A O 1
ATOM 771 N N . ILE A 1 93 ? 2.151 8.113 -13.796 1.00 83.44 93 ILE A N 1
ATOM 772 C CA . ILE A 1 93 ? 3.235 8.356 -14.753 1.00 83.44 93 ILE A CA 1
ATOM 773 C C . ILE A 1 93 ? 2.781 9.461 -15.702 1.00 83.44 93 ILE A C 1
ATOM 775 O O . ILE A 1 93 ? 1.723 9.350 -16.319 1.00 83.44 93 ILE A O 1
ATOM 779 N N . GLY A 1 94 ? 3.565 10.540 -15.760 1.00 76.88 94 GLY A N 1
ATOM 780 C CA . GLY A 1 94 ? 3.231 11.738 -16.526 1.00 76.88 94 GLY A CA 1
ATOM 781 C C . GLY A 1 94 ? 3.062 11.483 -18.025 1.00 76.88 94 GLY A C 1
ATOM 782 O O . GLY A 1 94 ? 3.597 10.520 -18.579 1.00 76.88 94 GLY A O 1
ATOM 783 N N . ASP A 1 95 ? 2.325 12.384 -18.675 1.00 76.12 95 ASP A N 1
ATOM 784 C CA . ASP A 1 95 ? 2.054 12.318 -20.108 1.00 76.12 95 ASP A CA 1
ATOM 785 C C . ASP A 1 95 ? 3.343 12.434 -20.923 1.00 76.12 95 ASP A C 1
ATOM 787 O O . ASP A 1 95 ? 4.130 13.373 -20.777 1.00 76.12 95 ASP A O 1
ATOM 791 N N . VAL A 1 96 ? 3.531 11.496 -21.847 1.00 67.38 96 VAL A N 1
ATOM 792 C CA . VAL A 1 96 ? 4.625 11.555 -22.814 1.00 67.38 96 VAL A CA 1
ATOM 793 C C . VAL A 1 96 ? 4.085 12.265 -24.047 1.00 67.38 96 VAL A C 1
ATOM 795 O O . VAL A 1 96 ? 3.181 11.767 -24.717 1.00 67.38 96 VAL A O 1
ATOM 798 N N . ASN A 1 97 ? 4.622 13.445 -24.355 1.00 68.31 97 ASN A N 1
ATOM 799 C CA . ASN A 1 97 ? 4.231 14.246 -25.523 1.00 68.31 97 ASN A CA 1
ATOM 800 C C . ASN A 1 97 ? 2.733 14.628 -25.560 1.00 68.31 97 ASN A C 1
ATOM 802 O O . ASN A 1 97 ? 2.123 14.645 -26.630 1.00 68.31 97 ASN A O 1
ATOM 806 N N . GLY A 1 98 ? 2.127 14.912 -24.399 1.00 72.44 98 GLY A N 1
ATOM 807 C CA . GLY A 1 98 ? 0.728 15.360 -24.301 1.00 72.44 98 GLY A CA 1
ATOM 808 C C . GLY A 1 98 ? -0.316 14.273 -24.578 1.00 72.44 98 GLY A C 1
ATOM 809 O O . GLY A 1 98 ? -1.477 14.583 -24.838 1.00 72.44 98 GLY A O 1
ATOM 810 N N . LYS A 1 99 ? 0.090 13.000 -24.555 1.00 68.50 99 LYS A N 1
ATOM 811 C CA . LYS A 1 99 ? -0.806 11.844 -24.618 1.00 68.50 99 LYS A CA 1
ATOM 812 C C . LYS A 1 99 ? -0.674 11.042 -23.332 1.00 68.50 99 LYS A C 1
ATOM 814 O O . LYS A 1 99 ? 0.437 10.882 -22.820 1.00 68.50 99 LYS A O 1
ATOM 819 N N . ARG A 1 100 ? -1.807 10.499 -22.871 1.00 71.81 100 ARG A N 1
ATOM 820 C CA . ARG A 1 100 ? -1.852 9.569 -21.739 1.00 71.81 100 ARG A CA 1
ATOM 821 C C . ARG A 1 100 ? -0.821 8.468 -21.962 1.00 71.81 100 ARG A C 1
ATOM 823 O O . ARG A 1 100 ? -0.808 7.863 -23.036 1.00 71.81 100 ARG A O 1
ATOM 830 N N . ALA A 1 101 ? 0.029 8.239 -20.963 1.00 72.56 101 ALA A N 1
ATOM 831 C CA . ALA A 1 101 ? 1.055 7.208 -21.020 1.00 72.56 101 ALA A CA 1
ATOM 832 C C . ALA A 1 101 ? 0.439 5.860 -21.430 1.00 72.56 101 ALA A C 1
ATOM 834 O O . ALA A 1 101 ? -0.541 5.396 -20.843 1.00 72.56 101 ALA A O 1
ATOM 835 N N . GLU A 1 102 ? 1.001 5.251 -22.473 1.00 80.69 102 GLU A N 1
ATOM 836 C CA . GLU A 1 102 ? 0.591 3.925 -22.922 1.00 80.69 102 GLU A CA 1
ATOM 837 C C . GLU A 1 102 ? 0.926 2.887 -21.845 1.00 80.69 102 GLU A C 1
ATOM 839 O O . GLU A 1 102 ? 1.960 2.988 -21.181 1.00 80.69 102 GLU A O 1
ATOM 844 N N . LYS A 1 103 ? 0.084 1.855 -21.698 1.00 84.44 103 LYS A N 1
ATOM 845 C CA . LYS A 1 103 ? 0.286 0.773 -20.721 1.00 84.44 103 LYS A CA 1
ATOM 846 C C . LYS A 1 103 ? 1.708 0.195 -20.775 1.00 84.44 103 LYS A C 1
ATOM 848 O O . LYS A 1 103 ? 2.343 0.045 -19.738 1.00 84.44 103 LYS A O 1
ATOM 853 N N . PHE A 1 104 ? 2.237 -0.027 -21.980 1.00 85.06 104 PHE A N 1
ATOM 854 C CA . PHE A 1 104 ? 3.595 -0.540 -22.181 1.00 85.06 104 PHE A CA 1
ATOM 855 C C . PHE A 1 104 ? 4.690 0.399 -21.645 1.00 85.06 104 PHE A C 1
ATOM 857 O O . PHE A 1 104 ? 5.667 -0.049 -21.046 1.00 85.06 104 PHE A O 1
ATOM 864 N N . TYR A 1 105 ? 4.533 1.713 -21.837 1.00 87.00 105 TYR A N 1
ATOM 865 C CA . TYR A 1 105 ? 5.465 2.704 -21.297 1.00 87.00 105 TYR A CA 1
ATOM 866 C C . TYR A 1 105 ? 5.440 2.686 -19.767 1.00 87.00 105 TYR A C 1
ATOM 868 O O . TYR A 1 105 ? 6.493 2.646 -19.129 1.00 87.00 105 TYR A O 1
ATOM 876 N N . THR A 1 106 ? 4.238 2.654 -19.193 1.00 88.00 106 THR A N 1
ATOM 877 C CA . THR A 1 106 ? 4.013 2.612 -17.748 1.00 88.00 106 THR A CA 1
ATOM 878 C C . THR A 1 106 ? 4.661 1.376 -17.119 1.00 88.00 106 THR A C 1
ATOM 880 O O . THR A 1 106 ? 5.465 1.511 -16.201 1.00 88.00 106 THR A O 1
ATOM 883 N N . GLU A 1 107 ? 4.401 0.182 -17.655 1.00 89.19 107 GLU A N 1
ATOM 884 C CA . GLU A 1 107 ? 4.977 -1.078 -17.161 1.00 89.19 107 GLU A CA 1
ATOM 885 C C . GLU A 1 107 ? 6.507 -1.094 -17.244 1.00 89.19 107 GLU A C 1
ATOM 887 O O . GLU A 1 107 ? 7.175 -1.530 -16.305 1.00 89.19 107 GLU A O 1
ATOM 892 N N . ARG A 1 108 ? 7.083 -0.563 -18.330 1.00 89.62 108 ARG A N 1
ATOM 893 C CA . ARG A 1 108 ? 8.539 -0.470 -18.487 1.00 89.62 108 ARG A CA 1
ATOM 894 C C . ARG A 1 108 ? 9.177 0.373 -17.385 1.00 89.62 108 ARG A C 1
ATOM 896 O O . ARG A 1 108 ? 10.179 -0.044 -16.807 1.00 89.62 108 ARG A O 1
ATOM 903 N N . TRP A 1 109 ? 8.630 1.556 -17.112 1.00 90.69 109 TRP A N 1
ATOM 904 C CA . TRP A 1 109 ? 9.166 2.443 -16.076 1.00 90.69 109 TRP A CA 1
ATOM 905 C C . TRP A 1 109 ? 8.955 1.890 -14.677 1.00 90.69 109 TRP A C 1
ATOM 907 O O . TRP A 1 109 ? 9.890 1.911 -13.877 1.00 90.69 109 TRP A O 1
ATOM 917 N N . ILE A 1 110 ? 7.778 1.324 -14.407 1.00 92.00 110 ILE A N 1
ATOM 918 C CA . ILE A 1 110 ? 7.519 0.673 -13.127 1.00 92.00 110 ILE A CA 1
ATOM 919 C C . ILE A 1 110 ? 8.495 -0.485 -12.906 1.00 92.00 110 ILE A C 1
ATOM 921 O O . ILE A 1 110 ? 9.053 -0.575 -11.821 1.00 92.00 110 ILE A O 1
ATOM 925 N N . GLY A 1 111 ? 8.782 -1.310 -13.916 1.00 91.81 111 GLY A N 1
ATOM 926 C CA . GLY A 1 111 ? 9.757 -2.398 -13.793 1.00 91.81 111 GLY A CA 1
ATOM 927 C C . GLY A 1 111 ? 11.173 -1.909 -13.464 1.00 91.81 111 GLY A C 1
ATOM 928 O O . GLY A 1 111 ? 11.859 -2.498 -12.629 1.00 91.81 111 GLY A O 1
ATOM 929 N N . VAL A 1 112 ? 11.609 -0.792 -14.060 1.00 92.94 112 VAL A N 1
ATOM 930 C CA . VAL A 1 112 ? 12.904 -0.167 -13.730 1.00 92.94 112 VAL A CA 1
ATOM 931 C C . VAL A 1 112 ? 12.927 0.313 -12.278 1.00 92.94 112 VAL A C 1
ATOM 933 O O . VAL A 1 112 ? 13.891 0.050 -11.559 1.00 92.94 112 VAL A O 1
ATOM 936 N N . TRP A 1 113 ? 11.873 0.994 -11.828 1.00 93.12 113 TRP A N 1
ATOM 937 C CA . TRP A 1 113 ? 11.788 1.492 -10.456 1.00 93.12 113 TRP A CA 1
ATOM 938 C C . TRP A 1 113 ? 11.650 0.369 -9.436 1.00 93.12 113 TRP A C 1
ATOM 940 O O . TRP A 1 113 ? 12.329 0.407 -8.418 1.00 93.12 113 TRP A O 1
ATOM 950 N N . GLN A 1 114 ? 10.854 -0.655 -9.727 1.00 93.06 114 GLN A N 1
ATOM 951 C CA . GLN A 1 114 ? 10.706 -1.834 -8.883 1.00 93.06 114 GLN A CA 1
ATOM 952 C C . GLN A 1 114 ? 12.058 -2.518 -8.670 1.00 93.06 114 GLN A C 1
ATOM 954 O O . GLN A 1 114 ? 12.444 -2.763 -7.531 1.00 93.06 114 GLN A O 1
ATOM 959 N N . ASN A 1 115 ? 12.824 -2.735 -9.743 1.00 95.06 115 ASN A N 1
ATOM 960 C CA . ASN A 1 115 ? 14.168 -3.301 -9.642 1.00 95.06 115 ASN A CA 1
ATOM 961 C C . ASN A 1 115 ? 15.113 -2.389 -8.847 1.00 95.06 115 ASN A C 1
ATOM 963 O O . ASN A 1 115 ? 15.886 -2.869 -8.023 1.00 95.06 115 ASN A O 1
ATOM 967 N N . SER A 1 116 ? 15.049 -1.071 -9.059 1.00 95.12 116 SER A N 1
ATOM 968 C CA . SER A 1 116 ? 15.868 -0.114 -8.308 1.00 95.12 116 SER A CA 1
ATOM 969 C C . SER A 1 116 ? 15.531 -0.090 -6.814 1.00 95.12 116 SER A C 1
ATOM 971 O O . SER A 1 116 ? 16.437 0.038 -5.996 1.00 95.12 116 SER A O 1
ATOM 973 N N . LEU A 1 117 ? 14.253 -0.195 -6.450 1.00 94.25 117 LEU A N 1
ATOM 974 C CA . LEU A 1 117 ? 13.797 -0.217 -5.059 1.00 94.25 117 LEU A CA 1
ATOM 975 C C . LEU A 1 117 ? 14.167 -1.534 -4.380 1.00 94.25 117 LEU A C 1
ATOM 977 O O . LEU A 1 117 ? 14.695 -1.516 -3.270 1.00 94.25 117 LEU A O 1
ATOM 981 N N . PHE A 1 118 ? 14.008 -2.652 -5.088 1.00 94.19 118 PHE A N 1
ATOM 982 C CA . PHE A 1 118 ? 14.443 -3.960 -4.614 1.00 94.19 118 PHE A CA 1
ATOM 983 C C . PHE A 1 118 ? 15.956 -3.993 -4.345 1.00 94.19 118 PHE A C 1
ATOM 985 O O . PHE A 1 118 ? 16.396 -4.468 -3.297 1.00 94.19 118 PHE A O 1
ATOM 992 N N . ASN A 1 119 ? 16.756 -3.396 -5.236 1.00 95.50 119 ASN A N 1
ATOM 993 C CA . ASN A 1 119 ? 18.201 -3.243 -5.044 1.00 95.50 119 ASN A CA 1
ATOM 994 C C . ASN A 1 119 ? 18.555 -2.387 -3.814 1.00 95.50 119 ASN A C 1
ATOM 996 O O . ASN A 1 119 ? 19.585 -2.627 -3.192 1.00 95.50 119 ASN A O 1
ATOM 1000 N N . ASN A 1 120 ? 17.694 -1.436 -3.439 1.00 95.44 120 ASN A N 1
ATOM 1001 C CA . ASN A 1 120 ? 17.821 -0.621 -2.226 1.00 95.44 120 ASN A CA 1
ATOM 1002 C C . ASN A 1 120 ? 17.225 -1.296 -0.974 1.00 95.44 120 ASN A C 1
ATOM 1004 O O . ASN A 1 120 ? 17.064 -0.641 0.054 1.00 95.44 120 ASN A O 1
ATOM 1008 N N . HIS A 1 121 ? 16.893 -2.590 -1.048 1.00 90.88 121 HIS A N 1
ATOM 1009 C CA . HIS A 1 121 ? 16.302 -3.379 0.040 1.00 90.88 121 HIS A CA 1
ATOM 1010 C C . HIS A 1 121 ? 14.916 -2.887 0.487 1.00 90.88 121 HIS A C 1
ATOM 1012 O O . HIS A 1 121 ? 14.520 -3.077 1.637 1.00 90.88 121 HIS A O 1
ATOM 1018 N N . ILE A 1 122 ? 14.172 -2.269 -0.432 1.00 90.19 122 ILE A N 1
ATOM 1019 C CA . ILE A 1 122 ? 12.780 -1.867 -0.236 1.00 90.19 122 ILE A CA 1
ATOM 1020 C C . ILE A 1 122 ? 11.909 -2.851 -1.018 1.00 90.19 122 ILE A C 1
ATOM 1022 O O . ILE A 1 122 ? 11.928 -2.859 -2.249 1.00 90.19 122 ILE A O 1
ATOM 1026 N N . ASP A 1 123 ? 11.160 -3.686 -0.300 1.00 90.25 123 ASP A N 1
ATOM 1027 C CA . ASP A 1 123 ? 10.221 -4.628 -0.911 1.00 90.25 123 ASP A CA 1
ATOM 1028 C C . ASP A 1 123 ? 8.913 -3.912 -1.275 1.00 90.25 123 ASP A C 1
ATOM 1030 O O . ASP A 1 123 ? 8.302 -3.241 -0.439 1.00 90.25 123 ASP A O 1
ATOM 1034 N N . VAL A 1 124 ? 8.508 -4.013 -2.542 1.00 91.00 124 VAL A N 1
ATOM 1035 C CA . VAL A 1 124 ? 7.355 -3.297 -3.098 1.00 91.00 124 VAL A CA 1
ATOM 1036 C C . VAL A 1 124 ? 6.550 -4.232 -3.986 1.00 91.00 124 VAL A C 1
ATOM 1038 O O . VAL A 1 124 ? 7.063 -4.812 -4.945 1.00 91.00 124 VAL A O 1
ATOM 1041 N N . GLN A 1 125 ? 5.249 -4.300 -3.715 1.00 91.50 125 GLN A N 1
ATOM 1042 C CA . GLN A 1 125 ? 4.283 -4.951 -4.587 1.00 91.50 125 GLN A CA 1
ATOM 1043 C C . GLN A 1 125 ? 3.621 -3.915 -5.499 1.00 91.50 125 GLN A C 1
ATOM 1045 O O . GLN A 1 125 ? 3.070 -2.917 -5.036 1.00 91.50 125 GLN A O 1
ATOM 1050 N N . VAL A 1 126 ? 3.669 -4.166 -6.805 1.00 89.12 126 VAL A N 1
ATOM 1051 C CA . VAL A 1 126 ? 3.073 -3.302 -7.828 1.00 89.12 126 VAL A CA 1
ATOM 1052 C C . VAL A 1 126 ? 1.726 -3.871 -8.258 1.00 89.12 126 VAL A C 1
ATOM 1054 O O . VAL A 1 126 ? 1.621 -5.053 -8.579 1.00 89.12 126 VAL A O 1
ATOM 1057 N N . ILE A 1 127 ? 0.714 -3.006 -8.329 1.00 88.25 127 ILE A N 1
ATOM 1058 C CA . ILE A 1 127 ? -0.592 -3.307 -8.920 1.00 88.25 127 ILE A CA 1
ATOM 1059 C C . ILE A 1 127 ? -0.840 -2.271 -10.018 1.00 88.25 127 ILE A C 1
ATOM 1061 O O . ILE A 1 127 ? -0.868 -1.071 -9.745 1.00 88.25 127 ILE A O 1
ATOM 1065 N N . SER A 1 128 ? -0.979 -2.725 -11.263 1.00 81.50 128 SER A N 1
ATOM 1066 C CA . SER A 1 128 ? -1.258 -1.866 -12.419 1.00 81.50 128 SER A CA 1
ATOM 1067 C C . SER A 1 128 ? -2.724 -1.992 -12.829 1.00 81.50 128 SER A C 1
ATOM 1069 O O . SER A 1 128 ? -3.219 -3.109 -12.983 1.00 81.50 128 SER A O 1
ATOM 1071 N N . TYR A 1 129 ? -3.389 -0.850 -13.010 1.00 73.69 129 TYR A N 1
ATOM 1072 C CA . TYR A 1 129 ? -4.778 -0.732 -13.470 1.00 73.69 129 TYR A CA 1
ATOM 1073 C C . TYR A 1 129 ? -4.846 -0.171 -14.892 1.00 73.69 129 TYR A C 1
ATOM 1075 O O . TYR A 1 129 ? -3.937 0.610 -15.265 1.00 73.69 129 TYR A O 1
#

Organism: Wuchereria bancrofti (NCBI:txid6293)